Protein AF-A0A9E1ZIM7-F1 (afdb_monomer)

Radius of gyration: 13.59 Å; Cα contacts (8 Å, |Δi|>4): 89; chains: 1; bounding box: 32×13×36 Å

Secondary structure (DSSP, 8-state):
--EEEEEEEEEE-TT--TTS--TTSEEEEEEEEETTS-EEEEEE-S-HHHH-

pLDDT: mean 95.29, std 4.54, range [71.75, 98.88]

Mean predicted aligned error: 2.64 Å

Sequence (52 aa):
MKITDIECHVLLVPDVRTDATSSAQDDIVVFVHTDEGITGVGESDVNPWIAR

Foldseek 3Di:
DDFDDKDKDKDAAPPDDPVDPDQPGIWIKMWTADPVGDIDIDTDSDDSVVVD

Structure (mmCIF, N/CA/C/O backbone):
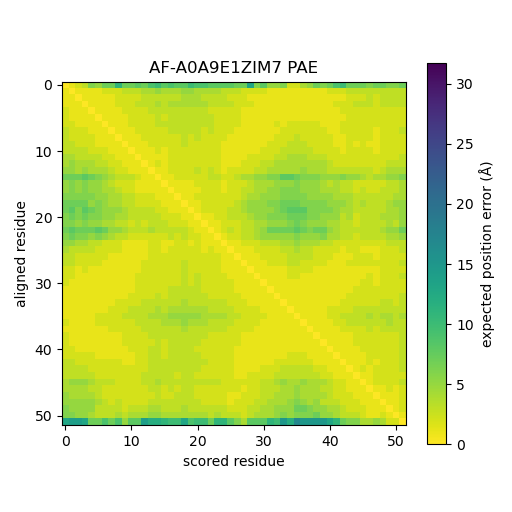data_AF-A0A9E1ZIM7-F1
#
_entry.id   AF-A0A9E1ZIM7-F1
#
loop_
_atom_site.group_PDB
_atom_site.id
_atom_site.type_symbol
_atom_site.label_atom_id
_atom_site.label_alt_id
_atom_site.label_comp_id
_atom_site.label_asym_id
_atom_site.label_entity_id
_atom_site.label_seq_id
_atom_site.pdbx_PDB_ins_code
_atom_site.Cartn_x
_atom_site.Cartn_y
_atom_site.Cartn_z
_atom_site.occupancy
_atom_site.B_iso_or_equiv
_atom_site.auth_seq_id
_atom_site.auth_comp_id
_atom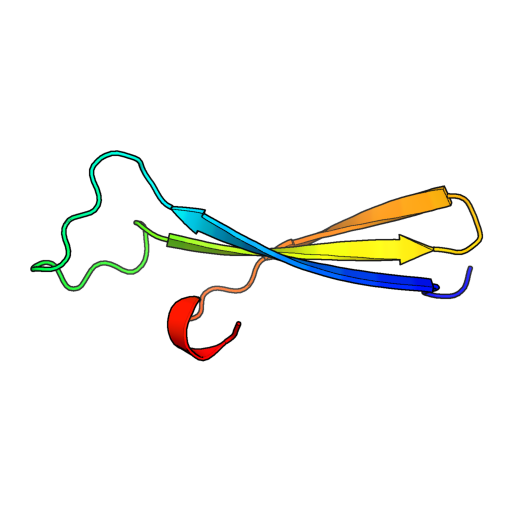_site.auth_asym_id
_atom_site.auth_atom_id
_atom_site.pdbx_PDB_model_num
ATOM 1 N N . MET A 1 1 ? -12.610 8.356 18.521 1.00 89.62 1 MET A N 1
ATOM 2 C CA . MET A 1 1 ? -11.404 8.689 17.741 1.00 89.62 1 MET A CA 1
ATOM 3 C C . MET A 1 1 ? -10.287 7.760 18.171 1.00 89.62 1 MET A C 1
ATOM 5 O O . MET A 1 1 ? -9.368 8.134 18.898 1.00 89.62 1 MET A O 1
ATOM 9 N N . LYS A 1 2 ? -10.423 6.503 17.764 1.00 98.50 2 LYS A N 1
ATOM 10 C CA . LYS A 1 2 ? -9.425 5.447 17.888 1.00 98.50 2 LYS A CA 1
ATOM 11 C C . LYS A 1 2 ? -9.206 4.862 16.505 1.00 98.50 2 LYS A C 1
ATOM 13 O O . LYS A 1 2 ? -10.165 4.725 15.750 1.00 98.50 2 LYS A O 1
ATOM 18 N N . ILE A 1 3 ? -7.963 4.515 16.197 1.00 98.69 3 ILE A N 1
ATOM 19 C CA . ILE A 1 3 ? -7.636 3.779 14.976 1.00 98.69 3 ILE A CA 1
ATOM 20 C C . ILE A 1 3 ? -8.187 2.360 15.127 1.00 98.69 3 ILE A C 1
ATOM 22 O O . ILE A 1 3 ? -7.954 1.717 16.152 1.00 98.69 3 ILE A O 1
ATOM 26 N N . THR A 1 4 ? -8.939 1.901 14.133 1.00 98.75 4 THR A N 1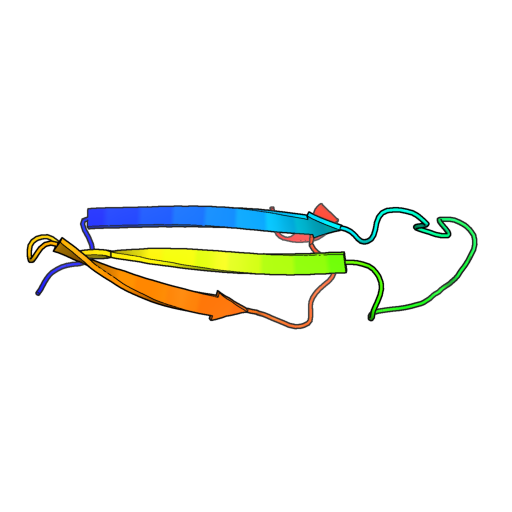
ATOM 27 C CA . THR A 1 4 ? -9.540 0.561 14.101 1.00 98.75 4 THR A CA 1
ATOM 28 C C . THR A 1 4 ? -8.879 -0.351 13.090 1.00 98.75 4 THR A C 1
ATOM 30 O O . THR A 1 4 ? -8.914 -1.561 13.286 1.00 98.75 4 THR A O 1
ATOM 33 N N . ASP A 1 5 ? -8.297 0.214 12.032 1.00 98.69 5 ASP A N 1
ATOM 34 C CA . ASP A 1 5 ? -7.630 -0.556 10.990 1.00 98.69 5 ASP A CA 1
ATOM 35 C C . ASP A 1 5 ? -6.612 0.297 10.221 1.00 98.69 5 ASP A C 1
ATOM 37 O O . ASP A 1 5 ? -6.699 1.533 10.224 1.00 98.69 5 ASP A O 1
ATOM 41 N N . ILE A 1 6 ? -5.649 -0.372 9.589 1.00 98.25 6 ILE A N 1
ATOM 42 C CA . ILE A 1 6 ? -4.648 0.231 8.707 1.00 98.25 6 ILE A CA 1
ATOM 43 C C . ILE A 1 6 ? -4.508 -0.641 7.458 1.00 98.25 6 ILE A C 1
ATOM 45 O O . ILE A 1 6 ? -4.090 -1.795 7.553 1.00 98.25 6 ILE A O 1
ATOM 49 N N . GLU A 1 7 ? -4.776 -0.065 6.288 1.00 97.56 7 GLU A N 1
ATOM 50 C CA . GLU A 1 7 ? -4.537 -0.716 5.000 1.00 97.56 7 GLU A CA 1
ATOM 51 C C . GLU A 1 7 ? -3.354 -0.070 4.275 1.00 97.56 7 GLU A C 1
ATOM 53 O O . GLU A 1 7 ? -3.254 1.156 4.201 1.00 97.56 7 GLU A O 1
ATOM 58 N N . CYS A 1 8 ? -2.488 -0.897 3.686 1.00 97.00 8 CYS A N 1
ATOM 59 C CA . CYS A 1 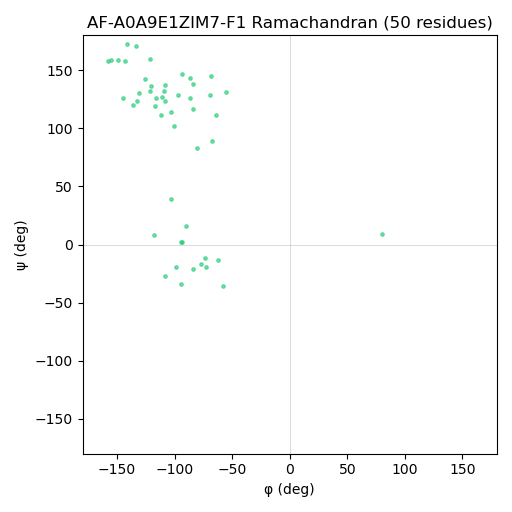8 ? -1.398 -0.450 2.821 1.00 97.00 8 CYS A CA 1
ATOM 60 C C . CYS A 1 8 ? -1.608 -0.984 1.404 1.00 97.00 8 CYS A C 1
ATOM 62 O O . CYS A 1 8 ? -1.715 -2.197 1.192 1.00 97.00 8 CYS A O 1
ATOM 64 N N . HIS A 1 9 ? -1.600 -0.081 0.427 1.00 96.44 9 HIS A N 1
ATOM 65 C CA . HIS A 1 9 ? -1.736 -0.403 -0.990 1.00 96.44 9 HIS A CA 1
ATOM 66 C C . HIS A 1 9 ? -0.504 0.073 -1.752 1.00 96.44 9 HIS A C 1
ATOM 68 O O . HIS A 1 9 ? -0.036 1.189 -1.546 1.00 96.44 9 HIS A O 1
ATOM 74 N N . VAL A 1 10 ? 0.002 -0.766 -2.658 1.00 96.44 10 VAL A N 1
ATOM 75 C CA . VAL A 1 10 ? 1.016 -0.331 -3.628 1.00 96.44 10 VAL A CA 1
ATOM 76 C C . VAL A 1 10 ? 0.284 0.304 -4.796 1.00 96.44 10 VAL A C 1
ATOM 78 O O . VAL A 1 10 ? -0.477 -0.377 -5.489 1.00 96.44 10 VAL A O 1
ATOM 81 N N . LEU A 1 11 ? 0.518 1.594 -5.013 1.00 96.06 11 LEU A N 1
ATOM 82 C CA . LEU A 1 11 ? 0.107 2.274 -6.230 1.00 96.06 11 LEU A CA 1
ATOM 83 C C . LEU A 1 11 ? 1.217 2.094 -7.266 1.00 96.06 11 LEU A C 1
ATOM 85 O O . LEU A 1 11 ? 2.373 2.383 -6.988 1.00 96.06 11 LEU A O 1
ATOM 89 N N . LEU A 1 12 ? 0.868 1.595 -8.450 1.00 96.12 12 LEU A N 1
ATOM 90 C CA . LEU A 1 12 ? 1.816 1.299 -9.522 1.00 96.12 12 LEU A CA 1
ATOM 91 C C . LEU A 1 12 ? 1.316 1.915 -10.827 1.00 96.12 12 LEU A C 1
ATOM 93 O O . LEU A 1 12 ? 0.160 1.705 -11.207 1.00 96.12 12 LEU A O 1
ATOM 97 N N . VAL A 1 13 ? 2.178 2.653 -11.529 1.00 96.25 13 VAL A N 1
ATOM 98 C CA . VAL A 1 13 ? 1.826 3.195 -12.849 1.00 96.25 13 VAL A CA 1
ATOM 99 C C . VAL A 1 13 ? 1.692 2.066 -13.889 1.00 96.25 13 VAL A C 1
ATOM 101 O O . VAL A 1 13 ? 2.457 1.101 -13.836 1.00 96.25 13 VAL A O 1
ATOM 104 N N . PRO A 1 14 ? 0.767 2.163 -14.867 1.00 96.12 14 PRO A N 1
ATOM 105 C CA . PRO A 1 14 ? 0.523 1.083 -15.833 1.00 96.12 14 PRO A CA 1
ATOM 106 C C . PRO A 1 14 ? 1.748 0.660 -16.659 1.00 96.12 14 PRO A C 1
ATOM 108 O O . PRO A 1 14 ? 1.918 -0.523 -16.938 1.00 96.12 14 PRO A O 1
ATOM 111 N N . ASP A 1 15 ? 2.613 1.613 -17.013 1.00 95.25 15 ASP A N 1
ATOM 112 C CA . ASP A 1 15 ? 3.772 1.403 -17.892 1.00 95.25 15 ASP A CA 1
ATOM 113 C C . ASP A 1 15 ? 5.097 1.337 -17.112 1.00 95.25 15 ASP A C 1
ATOM 115 O O . ASP A 1 15 ? 6.113 1.896 -17.536 1.00 95.25 15 ASP A O 1
ATOM 119 N N . VAL A 1 16 ? 5.093 0.686 -15.941 1.00 96.00 16 VAL A N 1
ATOM 120 C CA . VAL A 1 16 ? 6.285 0.587 -15.087 1.00 96.00 16 VAL A CA 1
ATOM 121 C C . VAL A 1 16 ? 7.485 -0.002 -15.839 1.00 96.00 16 VAL A C 1
ATOM 123 O O . VAL A 1 16 ? 7.423 -1.051 -16.484 1.00 96.00 16 VAL A O 1
ATOM 126 N N . ARG A 1 17 ? 8.625 0.673 -15.715 1.00 96.62 17 ARG A N 1
ATOM 127 C CA . ARG A 1 17 ? 9.924 0.248 -16.230 1.00 96.62 17 ARG A CA 1
ATOM 128 C C . ARG A 1 17 ? 10.750 -0.352 -15.105 1.00 96.62 17 ARG A C 1
ATOM 130 O O . ARG A 1 17 ? 11.340 0.373 -14.308 1.00 96.62 17 ARG A O 1
ATOM 137 N N . THR A 1 18 ? 10.818 -1.680 -15.066 1.00 93.19 18 THR A N 1
ATOM 138 C CA . THR A 1 18 ? 11.599 -2.435 -14.069 1.00 93.19 18 THR A CA 1
ATOM 139 C C . THR A 1 18 ? 13.110 -2.373 -14.308 1.00 93.19 18 THR A C 1
ATOM 141 O O . THR A 1 18 ? 13.887 -2.804 -13.463 1.00 93.19 18 THR A O 1
ATOM 144 N N . ASP A 1 19 ? 13.537 -1.872 -15.468 1.00 95.38 19 ASP A N 1
ATOM 145 C CA . ASP A 1 19 ? 14.935 -1.644 -15.838 1.00 95.38 19 ASP A CA 1
ATOM 146 C C . ASP A 1 19 ? 15.408 -0.207 -15.552 1.00 95.38 19 ASP A C 1
ATOM 148 O O . ASP A 1 19 ? 16.554 0.135 -15.844 1.00 95.38 19 ASP A O 1
ATOM 152 N N . ALA A 1 20 ? 14.541 0.636 -14.984 1.00 92.69 20 ALA A N 1
ATOM 153 C CA . ALA A 1 20 ? 14.842 2.018 -14.646 1.00 92.69 20 ALA A CA 1
ATOM 154 C C . ALA A 1 20 ? 14.945 2.210 -13.126 1.00 92.69 20 ALA A C 1
ATOM 156 O O . ALA A 1 20 ? 14.049 1.829 -12.375 1.00 92.69 20 ALA A O 1
ATOM 157 N N . THR A 1 21 ? 16.000 2.888 -12.671 1.00 92.00 21 THR A N 1
ATOM 158 C CA . THR A 1 21 ? 16.101 3.374 -11.287 1.00 92.00 21 THR A CA 1
ATOM 159 C C . THR A 1 21 ? 15.295 4.666 -11.154 1.00 92.00 21 THR A C 1
ATOM 161 O O . THR A 1 21 ? 15.840 5.760 -11.288 1.00 92.00 21 THR A O 1
ATOM 164 N N . SER A 1 22 ? 13.983 4.540 -10.953 1.00 90.69 22 SER A N 1
ATOM 165 C CA . SER A 1 22 ? 13.052 5.668 -10.830 1.00 90.69 22 SER A CA 1
ATOM 166 C C . SER A 1 22 ? 12.129 5.472 -9.631 1.00 90.69 22 SER A C 1
ATOM 168 O O . SER A 1 22 ? 11.428 4.467 -9.563 1.00 90.69 22 SER A O 1
ATOM 170 N N . SER A 1 23 ? 12.118 6.448 -8.720 1.00 86.56 23 SER A N 1
ATOM 171 C CA . SER A 1 23 ? 11.304 6.481 -7.494 1.00 86.56 23 SER A CA 1
ATOM 172 C C . SER A 1 23 ? 9.932 7.142 -7.684 1.00 86.56 23 SER A C 1
ATOM 174 O O . SER A 1 23 ? 9.305 7.548 -6.721 1.00 86.56 23 SER A O 1
ATOM 176 N N . ALA A 1 24 ? 9.487 7.319 -8.930 1.00 92.19 24 ALA A N 1
ATOM 177 C CA . ALA A 1 24 ? 8.220 7.986 -9.251 1.00 92.19 24 ALA A CA 1
ATOM 178 C C . ALA A 1 24 ? 7.218 7.062 -9.967 1.00 92.19 24 ALA A C 1
ATOM 180 O O . ALA A 1 24 ? 6.222 7.531 -10.514 1.00 92.19 24 ALA A O 1
ATOM 181 N N . GLN A 1 25 ? 7.520 5.763 -10.056 1.00 96.06 25 GLN A N 1
ATOM 182 C CA . GLN A 1 25 ? 6.689 4.782 -10.769 1.00 96.06 25 GLN A CA 1
ATOM 183 C C . GLN A 1 25 ? 5.788 3.979 -9.832 1.00 96.06 25 GLN A C 1
ATOM 185 O O . GLN A 1 25 ? 4.814 3.371 -10.280 1.00 96.06 25 GLN A O 1
ATOM 190 N N . ASP A 1 26 ? 6.130 3.964 -8.551 1.00 95.19 26 ASP A N 1
ATOM 191 C CA . ASP A 1 26 ? 5.394 3.296 -7.503 1.00 95.19 26 ASP A CA 1
ATOM 192 C C . ASP A 1 26 ? 5.435 4.113 -6.211 1.00 95.19 26 ASP A C 1
ATOM 194 O O . ASP A 1 26 ? 6.284 4.985 -6.045 1.00 95.19 26 ASP A O 1
ATOM 198 N N . ASP A 1 27 ? 4.459 3.864 -5.343 1.00 96.44 27 ASP A N 1
ATOM 199 C CA . ASP A 1 27 ? 4.358 4.472 -4.018 1.00 96.44 27 ASP A CA 1
ATOM 200 C C . ASP A 1 27 ? 3.539 3.567 -3.076 1.00 96.44 27 ASP A C 1
ATOM 202 O O . 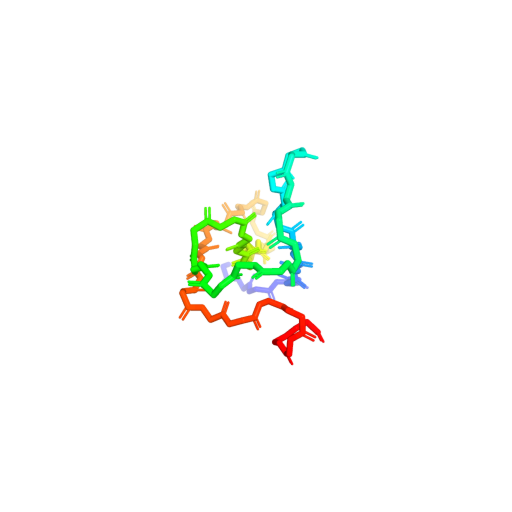ASP A 1 27 ? 2.781 2.696 -3.530 1.00 96.44 27 ASP A O 1
ATOM 206 N N . ILE A 1 28 ? 3.705 3.741 -1.761 1.00 96.88 28 ILE A N 1
ATOM 207 C CA . ILE A 1 28 ? 2.890 3.080 -0.738 1.00 96.88 28 ILE A CA 1
ATOM 208 C C . ILE A 1 28 ? 1.869 4.059 -0.160 1.00 96.88 28 ILE A C 1
ATOM 210 O O . ILE A 1 28 ? 2.198 4.993 0.568 1.00 96.88 28 ILE A O 1
ATOM 214 N N . VAL A 1 29 ? 0.594 3.782 -0.423 1.00 97.81 29 VAL A N 1
ATOM 215 C CA . VAL A 1 29 ? -0.524 4.564 0.107 1.00 97.81 29 VAL A CA 1
ATOM 216 C C . VAL A 1 29 ? -1.078 3.869 1.344 1.00 97.81 29 VAL A C 1
ATOM 218 O O . VAL A 1 29 ? -1.408 2.680 1.307 1.00 97.81 29 VAL A O 1
ATOM 221 N N . VAL A 1 30 ? -1.205 4.619 2.437 1.00 98.31 30 VAL A N 1
ATOM 222 C CA . VAL A 1 30 ? -1.695 4.134 3.730 1.00 98.31 30 VAL A CA 1
ATOM 223 C C . VAL A 1 30 ? -3.057 4.744 4.033 1.00 98.31 30 VAL A C 1
ATOM 225 O O . VAL A 1 30 ? -3.220 5.966 4.037 1.00 98.31 30 VAL A O 1
ATOM 228 N N . PHE A 1 31 ? -4.024 3.888 4.342 1.00 98.56 31 PHE A N 1
ATOM 229 C CA . PHE A 1 31 ? -5.356 4.265 4.796 1.00 98.56 31 PHE A CA 1
ATOM 230 C C . PHE A 1 31 ? -5.473 3.936 6.281 1.00 98.56 31 PHE A C 1
ATOM 232 O O . PHE A 1 31 ? -5.256 2.800 6.692 1.00 98.56 31 PHE A O 1
ATOM 239 N N . VAL A 1 32 ? -5.809 4.932 7.099 1.00 98.69 32 VAL A N 1
ATOM 240 C CA . VAL A 1 32 ? -5.997 4.774 8.545 1.00 98.69 32 VAL A CA 1
ATOM 241 C C . VAL A 1 32 ? -7.467 4.976 8.863 1.00 98.69 32 VAL A C 1
ATOM 243 O O . VAL A 1 32 ? -7.983 6.093 8.761 1.00 98.69 32 VAL A O 1
ATOM 246 N N . HIS A 1 33 ? -8.138 3.903 9.264 1.00 98.69 33 HIS A N 1
ATOM 247 C CA . HIS A 1 33 ? -9.560 3.913 9.584 1.00 98.69 33 HIS A CA 1
ATOM 248 C C . HIS A 1 33 ? -9.783 4.141 11.075 1.00 98.69 33 HIS A C 1
ATOM 250 O O . HIS A 1 33 ? -9.000 3.695 11.917 1.00 98.69 33 HIS A O 1
ATOM 256 N N . THR A 1 34 ? -10.875 4.824 11.411 1.00 98.88 34 THR A N 1
ATOM 257 C CA . THR A 1 34 ? -11.251 5.112 12.798 1.00 98.88 34 THR A CA 1
ATOM 258 C C . THR A 1 34 ? -12.621 4.560 13.166 1.00 98.88 34 THR A C 1
ATOM 260 O O . THR A 1 34 ? -13.490 4.375 12.314 1.00 98.88 34 THR A O 1
ATOM 263 N N . ASP A 1 35 ? -12.842 4.402 14.472 1.00 98.69 35 ASP A N 1
ATOM 264 C CA . ASP A 1 35 ? -14.130 4.009 15.059 1.00 98.69 35 ASP A CA 1
ATOM 265 C C . ASP A 1 35 ? -15.274 5.011 14.818 1.00 98.69 35 ASP A C 1
ATOM 267 O O . ASP A 1 35 ? -16.440 4.675 15.007 1.00 98.69 35 ASP A O 1
ATOM 271 N N . GLU A 1 36 ? -14.956 6.224 14.369 1.00 98.75 36 GLU A N 1
ATOM 272 C CA . GLU A 1 36 ? -15.922 7.263 13.998 1.00 98.75 36 GLU A CA 1
ATOM 273 C C . GLU A 1 36 ? -16.268 7.250 12.496 1.00 98.75 36 GLU A C 1
ATOM 275 O O . GLU A 1 36 ? -17.033 8.094 12.033 1.00 98.75 36 GLU A O 1
ATOM 280 N N . GLY A 1 37 ? -15.717 6.309 11.719 1.00 98.44 37 GLY A N 1
ATOM 281 C CA . GLY A 1 37 ? -15.951 6.198 10.274 1.00 98.44 37 GLY A CA 1
ATOM 282 C C . GLY A 1 37 ? -15.118 7.159 9.416 1.00 98.44 37 GLY A C 1
ATOM 283 O O . GLY A 1 37 ? -15.346 7.265 8.212 1.00 98.44 37 GLY A O 1
ATOM 284 N N . ILE A 1 38 ? -14.141 7.854 10.007 1.00 98.69 38 ILE A N 1
ATOM 285 C CA . ILE A 1 38 ? -13.188 8.709 9.285 1.00 98.69 38 ILE A CA 1
ATOM 286 C C . ILE A 1 38 ? -12.041 7.843 8.764 1.00 98.69 38 ILE A C 1
ATOM 288 O O . ILE A 1 38 ? -11.536 6.988 9.495 1.00 98.69 38 ILE A O 1
ATOM 292 N N . THR A 1 39 ? -11.611 8.108 7.530 1.00 98.75 39 THR A N 1
ATOM 293 C CA . THR A 1 39 ? -10.399 7.529 6.941 1.00 98.75 39 THR A CA 1
ATOM 294 C C . THR A 1 39 ? -9.405 8.639 6.625 1.00 98.75 39 THR A C 1
ATOM 296 O O . THR A 1 39 ? -9.714 9.544 5.850 1.00 98.75 39 THR A O 1
ATOM 299 N N . GLY A 1 40 ? -8.227 8.582 7.242 1.00 98.69 40 GLY A N 1
ATOM 300 C CA . GLY A 1 40 ? -7.076 9.392 6.845 1.00 98.69 40 GLY A CA 1
ATOM 301 C C . GLY A 1 40 ? -6.287 8.680 5.750 1.00 98.69 40 GLY A C 1
ATOM 302 O O . GLY A 1 40 ? -6.167 7.459 5.792 1.00 98.69 40 GLY A O 1
ATOM 303 N N . VAL A 1 41 ? -5.753 9.433 4.789 1.00 98.62 41 VAL A N 1
ATOM 304 C CA . VAL A 1 41 ? -4.914 8.899 3.706 1.00 98.62 41 VAL A CA 1
ATOM 305 C C . VAL A 1 41 ? -3.559 9.593 3.751 1.00 98.62 41 VAL A C 1
ATOM 307 O O . VAL A 1 41 ? -3.504 10.819 3.866 1.00 98.62 41 VAL A O 1
ATOM 310 N N . GLY A 1 42 ? -2.483 8.816 3.680 1.00 98.31 42 GLY A N 1
ATOM 311 C CA . GLY A 1 42 ? -1.111 9.310 3.590 1.00 98.31 42 GL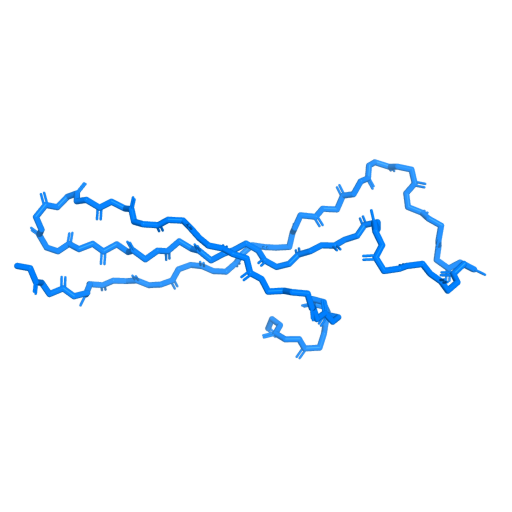Y A CA 1
ATOM 312 C C . GLY A 1 42 ? -0.263 8.454 2.654 1.00 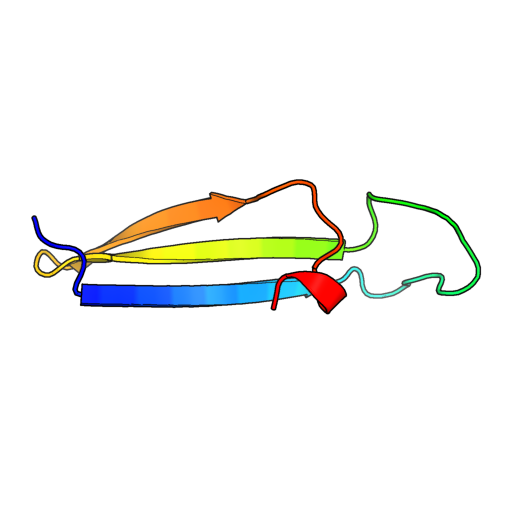98.31 42 GLY A C 1
ATOM 313 O O . GLY A 1 42 ? -0.705 7.397 2.210 1.00 98.31 42 GLY A O 1
ATOM 314 N N . GLU A 1 43 ? 0.953 8.912 2.384 1.00 97.44 43 GLU A N 1
ATOM 315 C CA . GLU A 1 43 ? 1.965 8.194 1.601 1.00 97.44 43 GLU A CA 1
ATOM 316 C C . GLU A 1 43 ? 3.327 8.237 2.305 1.00 97.44 43 GLU A C 1
ATOM 318 O O . GLU A 1 43 ? 3.518 8.975 3.281 1.00 97.44 43 GLU A O 1
ATOM 323 N N . SER A 1 44 ? 4.283 7.465 1.793 1.00 95.38 44 SER A N 1
ATOM 324 C CA . SER A 1 44 ? 5.689 7.571 2.168 1.00 95.38 44 SER A CA 1
ATOM 325 C C . SER A 1 44 ? 6.570 7.289 0.959 1.00 95.38 44 SER A C 1
ATOM 327 O O . SER A 1 44 ? 6.519 6.188 0.428 1.00 95.38 44 SER A O 1
ATOM 329 N N . ASP A 1 45 ? 7.480 8.211 0.638 1.00 94.44 45 ASP A N 1
ATOM 330 C CA . ASP A 1 45 ? 8.520 8.007 -0.380 1.00 94.44 45 ASP A CA 1
ATOM 331 C C . ASP A 1 45 ? 9.531 6.943 0.091 1.00 94.44 45 ASP A C 1
ATOM 333 O O . ASP A 1 45 ? 10.502 7.207 0.809 1.00 94.44 45 ASP A O 1
ATOM 337 N N . VAL A 1 46 ? 9.227 5.690 -0.231 1.00 92.44 46 VAL A N 1
ATOM 338 C CA . VAL A 1 46 ? 9.999 4.490 0.092 1.00 92.44 46 VAL A CA 1
ATOM 339 C C . VAL A 1 46 ? 9.787 3.475 -1.020 1.00 92.44 46 VAL A C 1
ATOM 341 O O . VAL A 1 46 ? 8.783 3.520 -1.717 1.00 92.44 46 VAL A O 1
ATOM 344 N N . ASN A 1 47 ? 10.690 2.503 -1.167 1.00 91.94 47 ASN A N 1
ATOM 345 C CA . ASN A 1 47 ? 10.417 1.370 -2.045 1.00 91.94 47 ASN A CA 1
ATOM 346 C C . ASN A 1 47 ? 9.219 0.559 -1.494 1.00 91.94 47 ASN A C 1
ATOM 348 O O . ASN A 1 47 ? 9.364 -0.103 -0.455 1.00 91.94 47 ASN A O 1
ATOM 352 N N . PRO A 1 48 ? 8.058 0.557 -2.172 1.00 93.69 48 PRO A N 1
ATOM 353 C CA . PRO A 1 48 ? 6.837 -0.019 -1.615 1.00 93.69 48 PRO A CA 1
ATOM 354 C C . PRO A 1 48 ? 6.870 -1.555 -1.590 1.00 93.69 48 PRO A C 1
ATOM 356 O O . PRO A 1 48 ? 6.164 -2.181 -0.804 1.00 93.69 48 PRO A O 1
ATOM 359 N N . TRP A 1 49 ? 7.738 -2.180 -2.391 1.00 89.81 49 TRP A N 1
ATOM 360 C CA . TRP A 1 49 ? 7.937 -3.634 -2.435 1.00 89.81 49 TRP A CA 1
ATOM 361 C C . TRP A 1 49 ? 8.770 -4.172 -1.270 1.00 89.81 49 TRP A C 1
ATOM 363 O O . TRP A 1 49 ? 8.769 -5.376 -1.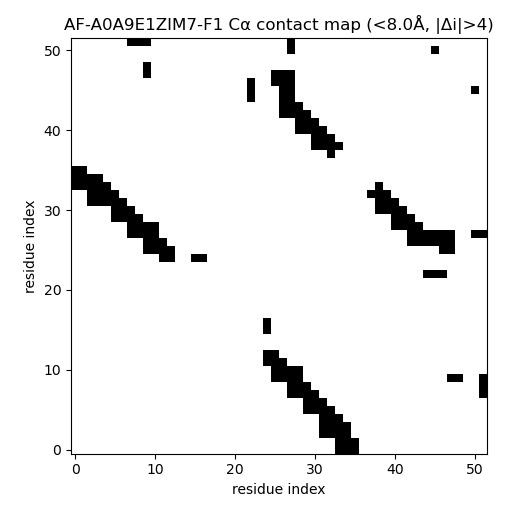025 1.00 89.81 49 TRP A O 1
ATOM 373 N N . ILE A 1 50 ? 9.485 -3.292 -0.568 1.00 90.69 50 ILE A N 1
ATOM 374 C CA . ILE A 1 50 ? 10.192 -3.612 0.678 1.00 90.69 50 ILE A CA 1
ATOM 375 C C . ILE A 1 50 ? 9.314 -3.282 1.893 1.00 90.69 50 ILE A C 1
ATOM 377 O O . ILE A 1 50 ? 9.410 -3.958 2.913 1.00 90.69 50 ILE A O 1
ATOM 381 N N . ALA A 1 51 ? 8.496 -2.230 1.795 1.00 87.94 51 ALA A N 1
ATOM 382 C CA . ALA A 1 51 ? 7.706 -1.710 2.909 1.00 87.94 51 ALA A CA 1
ATOM 383 C C . ALA A 1 51 ? 6.366 -2.435 3.145 1.00 87.94 51 ALA A C 1
ATOM 385 O O . ALA A 1 51 ? 5.823 -2.320 4.244 1.00 87.94 51 ALA A O 1
ATOM 386 N N . ARG A 1 52 ? 5.825 -3.131 2.136 1.00 71.75 52 ARG A N 1
ATOM 387 C CA . ARG A 1 52 ? 4.553 -3.865 2.226 1.00 71.75 52 ARG A CA 1
ATOM 388 C C . ARG A 1 52 ? 4.648 -5.169 3.019 1.00 71.75 52 ARG A C 1
ATOM 390 O O . ARG A 1 52 ? 5.637 -5.909 2.837 1.00 71.7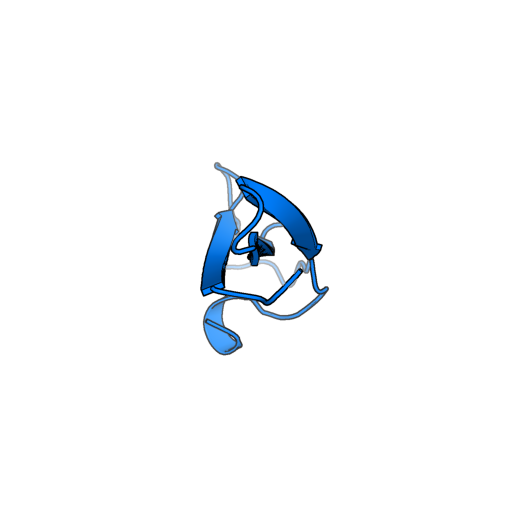5 52 ARG A O 1
#

Solvent-accessible surface area (backbone atoms only — not comparable to full-atom values): 3358 Å² total; per-residue (Å²): 131,45,80,72,48,77,49,79,43,77,50,67,52,94,83,64,60,92,92,52,98,61,88,82,44,51,35,31,39,37,39,41,31,29,76,76,75,50,70,49,75,50,73,49,102,52,67,39,88,75,73,106

Nearest PDB structures (foldseek):
  3sjn-assembly1_A  TM=8.263E-01  e=1.049E-03  Shewanella pealeana ATCC 700345
  4e5t-assembly1_C  TM=6.979E-01  e=3.775E-02  Roseibium alexandrii DFL-11
  8z7k-assembly2_B  TM=5.850E-01  e=1.454E+00  Burkholderia pseudomallei K96243
  8z7k-assembly1_A  TM=5.862E-01  e=1.665E+00  Burkholderia pseudomallei K96243
  2a9s-assembly1_B  TM=3.939E-01  e=2.334E+00  Agrobacterium fabrum str. C58